Protein AF-A7SCI7-F1 (afdb_monomer_lite)

Foldseek 3Di:
DDPVVQVVVFCVVCVVQVVQADDDDQKGFHDPPPDWDDPDPPDTDTKTKGWGWDQDPPDRIDIDIDTD

Radius of gyration: 15.06 Å; chains: 1; bounding box: 33×20×43 Å

pLDDT: mean 92.58, std 5.99, range [70.38, 97.88]

InterPro domains:
  IPR014811 Argonaute, linker 1 domain [PF08699] (23-66)
  IPR014811 Argonaute, linker 1 domain [SM01163] (22-67)
  IPR036085 PAZ domain superfamily [SSF101690] (2-66)

Secondary structure (DSSP, 8-state):
--HHHHHHHHHHHHHHHHHHSEEETTEEEPPPSS--EEEETTEEE---EEEEEEE-SSSSEEEEEEE-

Sequence (68 aa):
VPQDAIQGMDIVLRQMPSMKFTAVGRCFFPPPNGHCHDLGGGCELWTGFYQSVRPSQWKTMLLNIDGG

Organism: Nematostella vectensis (NCBI:txid45351)

Structure (mmCIF, N/CA/C/O backbone):
data_AF-A7SCI7-F1
#
_entry.id   AF-A7SCI7-F1
#
loop_
_atom_site.group_PDB
_atom_site.id
_atom_site.type_symbol
_atom_site.label_atom_id
_atom_site.label_alt_id
_atom_site.label_comp_id
_atom_site.label_asym_id
_atom_site.label_entity_id
_atom_site.label_seq_id
_atom_site.pdbx_PDB_ins_code
_atom_site.Cartn_x
_atom_site.Cartn_y
_atom_site.Cartn_z
_atom_site.occupancy
_atom_site.B_iso_or_equiv
_atom_site.auth_seq_id
_atom_site.auth_comp_id
_atom_site.auth_asym_id
_atom_site.auth_atom_id
_atom_site.pdbx_PDB_model_num
ATOM 1 N N . VAL A 1 1 ? -11.647 0.088 20.067 1.00 78.25 1 VAL A N 1
ATOM 2 C CA . VAL A 1 1 ? -12.086 1.026 19.005 1.00 78.25 1 VAL A CA 1
ATOM 3 C C . VAL A 1 1 ? -12.923 0.232 18.011 1.00 78.25 1 VAL A C 1
ATOM 5 O O . VAL A 1 1 ? -12.496 -0.878 17.705 1.00 78.25 1 VAL A O 1
ATOM 8 N N . PRO A 1 2 ? -14.099 0.719 17.573 1.00 91.75 2 PRO A N 1
ATOM 9 C CA . PRO A 1 2 ? -14.930 0.019 16.591 1.00 91.75 2 PRO A CA 1
ATOM 10 C C . PRO A 1 2 ? -14.163 -0.258 15.295 1.00 91.75 2 PRO A C 1
ATOM 12 O O . PRO A 1 2 ? -13.428 0.611 14.823 1.00 91.75 2 PRO A O 1
ATOM 15 N N . GLN A 1 3 ? -14.339 -1.447 14.719 1.00 92.19 3 GLN A N 1
ATOM 16 C CA . GLN A 1 3 ? -13.607 -1.863 13.520 1.00 92.19 3 GLN A CA 1
ATOM 17 C C . GLN A 1 3 ? -13.888 -0.942 12.323 1.00 92.19 3 GLN A C 1
ATOM 19 O O . GLN A 1 3 ? -12.954 -0.553 11.625 1.00 92.19 3 GLN A O 1
ATOM 24 N N . ASP A 1 4 ? -15.137 -0.513 12.149 1.00 95.19 4 ASP A N 1
ATOM 25 C CA . ASP A 1 4 ? -15.542 0.375 11.052 1.00 95.19 4 ASP A CA 1
ATOM 26 C C . ASP A 1 4 ? -14.869 1.747 11.138 1.00 95.19 4 ASP A C 1
ATOM 28 O O . ASP A 1 4 ? -14.506 2.332 10.122 1.00 95.19 4 ASP A O 1
ATOM 32 N N . ALA A 1 5 ? -14.627 2.246 12.355 1.00 92.81 5 ALA A N 1
ATOM 33 C CA . ALA A 1 5 ? -13.903 3.497 12.556 1.00 92.81 5 ALA A CA 1
ATOM 34 C C . ALA A 1 5 ? -12.423 3.356 12.160 1.00 92.81 5 ALA A C 1
ATOM 36 O O . ALA A 1 5 ? -11.861 4.252 11.531 1.00 92.81 5 ALA A O 1
ATOM 37 N N . ILE A 1 6 ? -11.800 2.214 12.478 1.00 94.12 6 ILE A N 1
ATOM 38 C CA . ILE A 1 6 ? -10.422 1.904 12.065 1.00 94.12 6 ILE A CA 1
ATOM 39 C C . ILE A 1 6 ? -10.346 1.804 10.539 1.00 94.12 6 ILE A C 1
ATOM 41 O O . ILE A 1 6 ? -9.454 2.391 9.929 1.00 94.12 6 ILE A O 1
ATOM 45 N N . GLN A 1 7 ? -11.295 1.097 9.924 1.00 95.00 7 GLN A N 1
ATOM 46 C CA . GLN A 1 7 ? -11.371 0.932 8.476 1.00 95.00 7 GLN A CA 1
ATOM 47 C C . GLN A 1 7 ? -11.629 2.261 7.760 1.00 95.00 7 GLN A C 1
ATOM 49 O O . GLN A 1 7 ? -10.950 2.563 6.783 1.00 95.00 7 GLN A O 1
ATOM 54 N N . GLY A 1 8 ? -12.559 3.078 8.255 1.00 95.69 8 GLY A N 1
ATOM 55 C CA . GLY A 1 8 ? -12.826 4.406 7.709 1.00 95.69 8 GLY A CA 1
ATOM 56 C C . GLY A 1 8 ? -11.581 5.291 7.744 1.00 95.69 8 GLY A C 1
ATOM 57 O O . GLY A 1 8 ? -11.256 5.946 6.756 1.00 95.69 8 GLY A O 1
ATOM 58 N N . MET A 1 9 ? -10.824 5.247 8.843 1.00 95.31 9 MET A N 1
ATOM 59 C CA . MET A 1 9 ? -9.575 5.998 8.950 1.00 95.31 9 MET A CA 1
ATOM 60 C C . MET A 1 9 ? -8.481 5.455 8.017 1.00 95.31 9 MET A C 1
ATOM 62 O O . MET A 1 9 ? -7.753 6.248 7.422 1.00 95.31 9 MET A O 1
ATOM 66 N N . ASP A 1 10 ? -8.384 4.131 7.843 1.00 95.06 10 ASP A N 1
ATOM 67 C CA . ASP A 1 10 ? -7.470 3.514 6.870 1.00 95.06 10 ASP A CA 1
ATOM 68 C C . ASP A 1 10 ? -7.795 3.981 5.444 1.00 95.06 10 ASP A C 1
ATOM 70 O O . ASP A 1 10 ? -6.897 4.417 4.732 1.00 95.06 10 ASP A O 1
ATOM 74 N N . ILE A 1 11 ? -9.076 3.998 5.056 1.00 96.00 11 ILE A N 1
ATOM 75 C CA . ILE A 1 11 ? -9.523 4.484 3.741 1.00 96.00 11 ILE A CA 1
ATOM 76 C C . ILE A 1 11 ? -9.120 5.949 3.536 1.00 96.00 11 ILE A C 1
ATOM 78 O O . ILE A 1 11 ? -8.482 6.279 2.536 1.00 96.00 11 ILE A O 1
ATOM 82 N N . VAL A 1 12 ? -9.439 6.827 4.494 1.00 97.00 12 VAL A N 1
ATOM 83 C CA . VAL A 1 12 ? -9.146 8.267 4.389 1.00 97.00 12 VAL A CA 1
ATOM 84 C C . VAL A 1 12 ? -7.646 8.522 4.253 1.00 97.00 12 VAL A C 1
ATOM 86 O O . VAL A 1 12 ? -7.219 9.243 3.352 1.00 97.00 12 VAL A O 1
ATOM 89 N N . LEU A 1 13 ? -6.827 7.906 5.109 1.00 96.25 13 LEU A N 1
ATOM 90 C CA . LEU A 1 13 ? -5.376 8.116 5.099 1.00 96.25 13 LEU A CA 1
ATOM 91 C C . LEU A 1 13 ? -4.695 7.506 3.872 1.00 96.25 13 LEU A C 1
ATOM 93 O O . LEU A 1 13 ? -3.580 7.892 3.524 1.00 96.25 13 LEU A O 1
ATOM 97 N N . ARG A 1 14 ? -5.345 6.551 3.209 1.00 97.00 14 ARG A N 1
ATOM 98 C CA . ARG A 1 14 ? -4.829 5.906 2.003 1.00 97.00 14 ARG A CA 1
ATOM 99 C C . ARG A 1 14 ? -5.311 6.548 0.715 1.00 97.00 14 ARG A C 1
ATOM 101 O O . ARG A 1 14 ? -4.724 6.269 -0.328 1.00 97.00 14 ARG A O 1
ATOM 108 N N . GLN A 1 15 ? -6.321 7.411 0.760 1.00 97.69 15 GLN A N 1
ATOM 109 C CA . GLN A 1 15 ? -6.914 7.990 -0.442 1.00 97.69 15 GLN A CA 1
ATOM 110 C C . GLN A 1 15 ? -5.883 8.750 -1.284 1.00 97.69 15 GLN A C 1
ATOM 112 O O . GLN A 1 15 ? -5.708 8.471 -2.466 1.00 97.69 15 GLN A O 1
ATOM 117 N N . MET A 1 16 ? -5.144 9.673 -0.669 1.00 97.31 16 MET A N 1
ATOM 118 C CA . MET A 1 16 ? -4.122 10.459 -1.367 1.00 97.31 16 MET A CA 1
ATOM 119 C C . MET A 1 16 ? -2.994 9.616 -1.982 1.00 97.31 16 MET A C 1
ATOM 121 O O . MET A 1 16 ? -2.743 9.780 -3.177 1.00 97.31 16 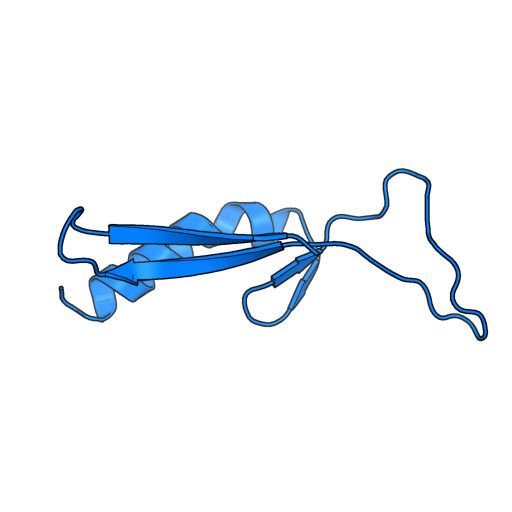MET A O 1
ATOM 125 N N . PRO A 1 17 ? -2.307 8.721 -1.243 1.00 96.69 17 PRO A N 1
ATOM 126 C CA . PRO A 1 17 ? -1.258 7.901 -1.843 1.00 96.69 17 PRO A CA 1
ATOM 127 C C . PRO A 1 17 ? -1.803 6.908 -2.881 1.00 96.69 17 PRO A C 1
ATOM 129 O O . PRO A 1 17 ? -1.125 6.677 -3.873 1.00 96.69 17 PRO A O 1
ATOM 132 N N . SER A 1 18 ? -3.040 6.409 -2.740 1.00 97.00 18 SER A N 1
ATOM 133 C CA . SER A 1 18 ? -3.673 5.552 -3.764 1.00 97.00 18 SER A CA 1
ATOM 134 C C . SER A 1 18 ? -3.947 6.289 -5.078 1.00 97.00 18 SER A C 1
ATOM 136 O O . SER A 1 18 ? -3.976 5.663 -6.129 1.00 97.00 18 SER A O 1
ATOM 138 N N . MET A 1 19 ? -4.156 7.610 -5.032 1.00 96.94 19 MET A N 1
ATOM 139 C CA . MET A 1 19 ? -4.325 8.432 -6.237 1.00 96.94 19 MET A CA 1
ATOM 140 C C . MET A 1 19 ? -2.992 8.856 -6.864 1.00 96.94 19 MET A C 1
ATOM 142 O O . MET A 1 19 ? -2.960 9.202 -8.040 1.00 96.94 19 MET A O 1
ATOM 146 N N . LYS A 1 20 ? -1.904 8.888 -6.084 1.00 96.38 20 LYS A N 1
ATOM 147 C CA . LYS A 1 20 ? -0.596 9.393 -6.535 1.00 96.38 20 LYS A CA 1
ATOM 148 C C . LYS A 1 20 ? 0.390 8.300 -6.936 1.00 96.38 20 LYS A C 1
ATOM 150 O O . LYS A 1 20 ? 1.268 8.570 -7.749 1.00 96.38 20 LYS A O 1
ATOM 155 N N . PHE A 1 21 ? 0.291 7.118 -6.339 1.00 96.81 21 PHE A N 1
ATOM 156 C CA . PHE A 1 21 ? 1.292 6.057 -6.431 1.00 96.81 21 PHE A CA 1
ATOM 157 C C . PHE A 1 21 ? 0.651 4.731 -6.828 1.00 96.81 21 PHE A C 1
ATOM 159 O O . PHE A 1 21 ? -0.547 4.523 -6.636 1.00 96.81 21 PHE A O 1
ATOM 166 N N . THR A 1 22 ? 1.467 3.799 -7.318 1.00 96.94 22 THR A N 1
ATOM 167 C CA . THR A 1 22 ? 1.008 2.432 -7.566 1.00 96.94 22 THR A CA 1
ATOM 168 C C . THR A 1 22 ? 0.726 1.760 -6.224 1.00 96.94 22 THR A C 1
ATOM 170 O O . THR A 1 22 ? 1.631 1.563 -5.411 1.00 96.94 22 THR A O 1
ATOM 173 N N . ALA A 1 23 ? -0.540 1.433 -5.968 1.00 97.06 23 ALA A N 1
ATOM 174 C CA . ALA A 1 23 ? -0.970 0.779 -4.739 1.00 97.06 23 ALA A CA 1
ATOM 175 C C . ALA A 1 23 ? -0.959 -0.749 -4.899 1.00 97.06 23 ALA A C 1
ATOM 177 O O . ALA A 1 23 ? -1.619 -1.289 -5.785 1.00 97.06 23 ALA A O 1
ATOM 178 N N . VAL A 1 24 ? -0.267 -1.455 -3.999 1.00 96.44 24 VAL A N 1
ATOM 179 C CA . VAL A 1 24 ? -0.275 -2.925 -3.919 1.00 96.44 24 VAL A CA 1
ATOM 180 C C . VAL A 1 24 ? -0.512 -3.337 -2.470 1.00 96.44 24 VAL A C 1
ATOM 182 O O . VAL A 1 24 ? 0.316 -3.100 -1.592 1.00 96.44 24 VAL A O 1
ATOM 185 N N . GLY A 1 25 ? -1.657 -3.956 -2.179 1.00 94.81 25 GLY A N 1
ATOM 186 C CA . GLY A 1 25 ? -1.985 -4.380 -0.816 1.00 94.81 25 GLY A CA 1
ATOM 187 C C . GLY A 1 25 ? -2.101 -3.190 0.139 1.00 94.81 25 GLY A C 1
ATOM 188 O O . GLY A 1 25 ? -3.063 -2.439 0.046 1.00 94.81 25 GLY A O 1
ATOM 189 N N . ARG A 1 26 ? -1.159 -3.025 1.076 1.00 95.50 26 ARG A N 1
ATOM 190 C CA . ARG A 1 26 ? -1.038 -1.848 1.971 1.00 95.50 26 ARG A CA 1
ATOM 191 C C . ARG A 1 26 ? 0.214 -1.009 1.695 1.00 95.50 26 ARG A C 1
ATOM 193 O O . ARG A 1 26 ? 0.581 -0.165 2.509 1.00 95.50 26 ARG A O 1
ATOM 200 N N . CYS A 1 27 ? 0.862 -1.278 0.572 1.00 97.31 27 CYS A N 1
ATOM 201 C CA . CYS A 1 27 ? 2.084 -0.625 0.156 1.00 97.31 27 CYS A CA 1
ATOM 202 C C . CYS A 1 27 ? 1.803 0.338 -0.995 1.00 97.31 27 CYS A C 1
ATOM 204 O O . CYS A 1 27 ? 0.897 0.116 -1.806 1.00 97.31 27 CYS A O 1
ATOM 206 N N . PHE A 1 28 ? 2.603 1.394 -1.062 1.00 97.88 28 PHE A N 1
ATOM 207 C CA . PHE A 1 28 ? 2.537 2.413 -2.097 1.00 97.88 28 PHE A CA 1
ATOM 208 C C . PHE A 1 28 ? 3.918 2.614 -2.704 1.00 97.88 28 PHE A C 1
ATOM 210 O O . PHE A 1 28 ? 4.888 2.807 -1.972 1.00 97.88 28 PHE A O 1
ATOM 217 N N . PHE A 1 29 ? 3.981 2.5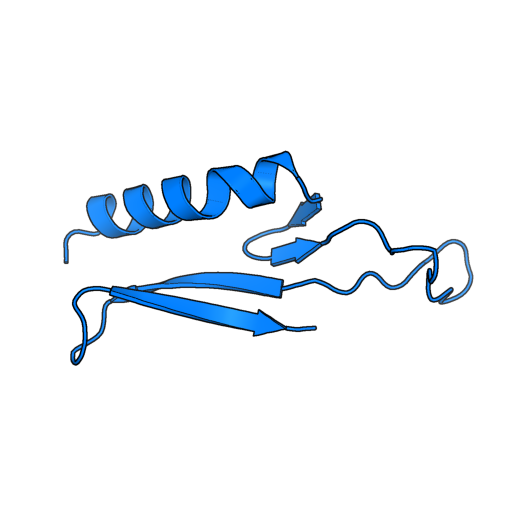88 -4.032 1.00 96.12 29 PHE A N 1
ATOM 218 C CA . PHE A 1 29 ? 5.218 2.657 -4.804 1.00 96.12 29 PHE A CA 1
ATOM 219 C C . PHE A 1 29 ? 5.181 3.888 -5.714 1.00 96.12 29 PHE A C 1
ATOM 221 O O . PHE A 1 29 ? 4.478 3.884 -6.733 1.00 96.12 29 PHE A O 1
ATOM 228 N N . PRO A 1 30 ? 5.859 4.981 -5.323 1.00 94.00 30 PRO A N 1
ATOM 229 C CA . PRO A 1 30 ? 6.063 6.124 -6.197 1.00 94.00 30 PRO A CA 1
ATOM 230 C C . PRO A 1 30 ? 6.850 5.726 -7.452 1.00 94.00 30 PRO A C 1
ATOM 232 O O . PRO A 1 30 ? 7.693 4.830 -7.376 1.00 94.00 30 PRO A O 1
ATOM 235 N N . PRO A 1 31 ? 6.629 6.401 -8.593 1.00 89.25 31 PRO A N 1
ATOM 236 C CA . PRO A 1 31 ? 7.501 6.241 -9.746 1.00 89.25 31 PRO A CA 1
ATOM 237 C C . PRO A 1 31 ? 8.955 6.558 -9.360 1.00 89.25 31 PRO A C 1
ATOM 239 O O . PRO A 1 31 ? 9.184 7.525 -8.623 1.00 89.25 31 PRO A O 1
ATOM 242 N N . PRO A 1 32 ? 9.943 5.793 -9.847 1.00 85.25 32 PRO A N 1
ATOM 243 C CA . PRO A 1 32 ? 11.343 6.082 -9.580 1.00 85.25 32 PRO A CA 1
ATOM 244 C C . PRO A 1 32 ? 11.710 7.465 -10.138 1.00 85.25 32 PRO A C 1
ATOM 246 O O . PRO A 1 32 ? 11.449 7.774 -11.301 1.00 85.25 32 PRO A O 1
ATOM 249 N N . ASN A 1 33 ? 12.330 8.312 -9.311 1.00 80.31 33 ASN A N 1
ATOM 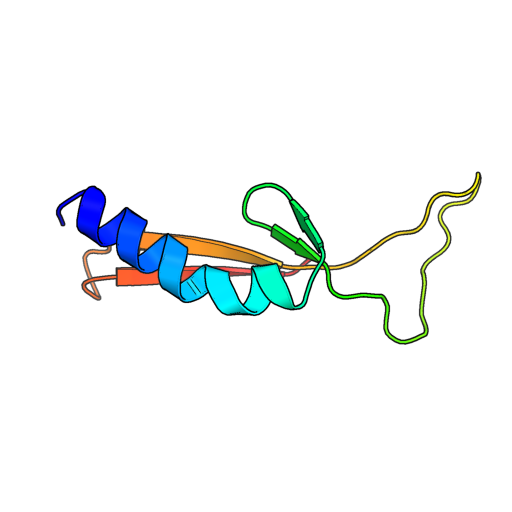250 C CA . ASN A 1 33 ? 12.718 9.684 -9.670 1.00 80.31 33 ASN A CA 1
ATOM 251 C C . ASN A 1 33 ? 13.973 9.708 -10.566 1.00 80.31 33 ASN A C 1
ATOM 253 O O . ASN A 1 33 ? 15.010 10.243 -10.185 1.00 80.31 33 ASN A O 1
ATOM 257 N N . GLY A 1 34 ? 13.906 9.077 -11.740 1.00 73.81 34 GLY A N 1
ATOM 258 C CA . GLY A 1 34 ? 15.012 8.999 -12.704 1.00 73.81 34 GLY A CA 1
ATOM 2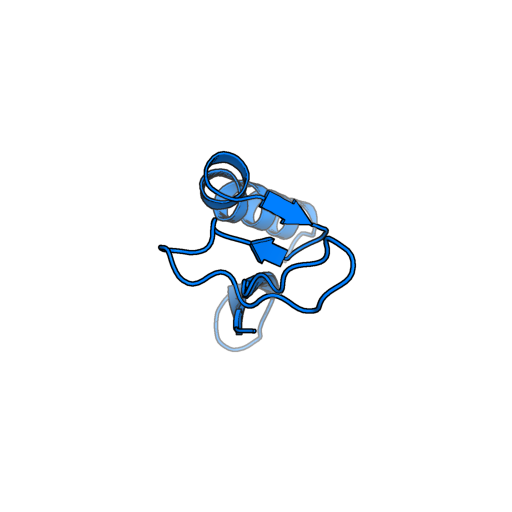59 C C . GLY A 1 34 ? 16.092 7.961 -12.374 1.00 73.81 34 GLY A C 1
ATOM 260 O O . GLY A 1 34 ? 16.942 7.686 -13.215 1.00 73.81 34 GLY A O 1
ATOM 261 N N . HIS A 1 35 ? 16.034 7.338 -11.195 1.00 70.38 35 HIS A N 1
ATOM 262 C CA . HIS A 1 35 ? 16.881 6.211 -10.809 1.00 70.38 35 HIS A CA 1
ATOM 263 C C . HIS A 1 35 ? 16.035 4.944 -10.744 1.00 70.38 35 HIS A C 1
ATOM 265 O O . HIS A 1 35 ? 15.545 4.571 -9.679 1.00 70.38 35 HIS A O 1
ATOM 271 N N . CYS A 1 36 ? 15.832 4.310 -11.897 1.00 79.56 36 CYS A N 1
ATOM 272 C CA . CYS A 1 36 ? 15.268 2.972 -11.931 1.00 79.56 36 CYS A CA 1
ATOM 273 C C . CYS A 1 36 ? 16.399 1.959 -11.772 1.00 79.56 36 CYS A C 1
ATOM 275 O O . CYS A 1 36 ? 17.348 1.960 -12.559 1.00 79.56 36 CYS A O 1
ATOM 277 N N . HIS A 1 37 ? 16.344 1.145 -10.721 1.00 88.75 37 HIS A N 1
ATOM 278 C CA . HIS A 1 37 ? 17.361 0.129 -10.495 1.00 88.75 37 HIS A CA 1
ATOM 279 C C . HIS A 1 37 ? 16.990 -1.121 -11.297 1.00 88.75 37 HIS A C 1
ATOM 281 O O . HIS A 1 37 ? 16.154 -1.921 -10.873 1.00 88.75 37 HIS A O 1
ATOM 287 N N . ASP A 1 38 ? 17.610 -1.261 -12.467 1.00 92.25 38 ASP A N 1
ATOM 288 C CA . ASP A 1 38 ? 17.435 -2.408 -13.358 1.00 92.25 38 ASP A CA 1
ATOM 289 C C . ASP A 1 38 ? 17.883 -3.705 -12.664 1.00 92.25 38 ASP A C 1
ATOM 291 O O . ASP A 1 38 ? 18.970 -3.785 -12.086 1.00 92.25 38 ASP A O 1
ATOM 295 N N . LEU A 1 39 ? 17.015 -4.714 -12.685 1.00 93.88 39 LEU A N 1
ATOM 296 C CA . LEU A 1 39 ? 17.288 -6.060 -12.179 1.00 93.88 39 LEU A CA 1
ATOM 297 C C . LEU A 1 39 ? 17.603 -7.048 -13.319 1.00 93.88 39 LEU A C 1
ATOM 299 O O . LEU A 1 39 ? 17.929 -8.205 -13.052 1.00 93.88 39 LEU A O 1
ATOM 303 N N . GLY A 1 40 ? 17.523 -6.604 -14.576 1.00 95.19 40 GLY A N 1
ATOM 304 C CA . GLY A 1 40 ? 17.659 -7.405 -15.785 1.00 95.19 40 GLY A CA 1
ATOM 305 C C . GLY A 1 40 ? 16.341 -8.053 -16.225 1.00 95.19 40 GLY A C 1
ATOM 306 O O . GLY A 1 40 ? 15.375 -8.156 -15.472 1.00 95.19 40 GLY A O 1
ATOM 307 N N . GLY A 1 41 ? 16.283 -8.506 -17.483 1.00 95.50 41 GLY A N 1
ATOM 308 C CA . GLY A 1 41 ? 15.137 -9.266 -18.009 1.00 95.50 41 GLY A CA 1
ATOM 309 C C . GLY A 1 41 ? 13.830 -8.474 -18.147 1.00 95.50 41 GLY A C 1
ATOM 310 O O . GLY A 1 41 ? 12.766 -9.082 -18.225 1.00 95.50 41 GLY A O 1
ATOM 311 N N . GLY A 1 42 ? 13.899 -7.139 -18.176 1.00 92.81 42 GLY A N 1
ATOM 312 C CA . GLY A 1 42 ? 12.721 -6.264 -18.192 1.00 92.81 42 GLY A CA 1
ATOM 313 C C . GLY A 1 42 ? 12.107 -6.022 -16.808 1.00 92.81 42 GLY A C 1
ATOM 314 O O . GLY A 1 42 ? 10.980 -5.538 -16.728 1.00 92.81 42 GLY A O 1
ATOM 315 N N . CYS A 1 43 ? 12.822 -6.368 -15.734 1.00 92.62 43 CYS A N 1
ATOM 316 C CA . CYS A 1 43 ? 12.404 -6.145 -14.355 1.00 92.62 43 CYS A CA 1
ATOM 317 C C . CYS A 1 43 ? 13.161 -4.969 -13.734 1.00 92.62 43 CYS A C 1
ATOM 319 O O . CYS A 1 43 ? 14.377 -4.859 -13.865 1.00 92.62 43 CYS A O 1
ATOM 321 N N . GLU A 1 44 ? 12.453 -4.146 -12.969 1.00 92.25 44 GLU A N 1
ATOM 322 C CA . GLU A 1 44 ? 13.015 -2.982 -12.287 1.00 92.25 44 GLU A CA 1
ATOM 323 C C . GLU A 1 44 ? 12.606 -2.988 -10.809 1.00 92.25 44 GLU A C 1
ATOM 325 O O . GLU A 1 44 ? 11.486 -3.375 -10.465 1.00 92.25 44 GLU A O 1
ATOM 330 N N . LEU A 1 45 ? 13.499 -2.545 -9.923 1.00 90.44 45 LEU A N 1
ATOM 331 C CA . LEU A 1 45 ? 13.201 -2.378 -8.502 1.00 90.44 45 LEU A CA 1
ATOM 332 C C . LEU A 1 45 ? 12.542 -1.021 -8.247 1.00 90.44 45 LEU A C 1
ATOM 334 O O . LEU A 1 45 ? 13.081 0.026 -8.606 1.00 90.44 45 LEU A O 1
ATOM 338 N N . TRP A 1 46 ? 11.402 -1.053 -7.561 1.00 92.75 46 TRP A N 1
ATOM 339 C CA . TRP A 1 46 ? 10.680 0.130 -7.106 1.00 92.75 46 TRP A CA 1
ATOM 340 C C . TRP A 1 46 ? 10.636 0.135 -5.579 1.00 92.75 46 TRP A C 1
ATOM 342 O O . TRP A 1 46 ? 10.106 -0.795 -4.967 1.00 92.75 46 TRP A O 1
ATOM 352 N N . THR A 1 47 ? 11.178 1.184 -4.963 1.00 92.88 47 THR A N 1
ATOM 353 C CA . THR A 1 47 ? 11.072 1.392 -3.516 1.00 92.88 47 THR A CA 1
ATOM 354 C C . THR A 1 47 ? 9.757 2.085 -3.181 1.00 92.88 47 THR A C 1
ATOM 356 O O . THR A 1 47 ? 9.195 2.857 -3.960 1.00 92.88 47 THR A O 1
ATOM 359 N N . GLY A 1 48 ? 9.218 1.764 -2.015 1.00 94.88 48 GLY A N 1
ATOM 360 C CA . GLY A 1 48 ? 7.913 2.234 -1.582 1.00 94.88 48 GLY A CA 1
ATOM 361 C C . GLY A 1 48 ? 7.806 2.201 -0.070 1.00 94.88 48 GLY A C 1
ATOM 362 O O . GLY A 1 48 ? 8.800 2.049 0.637 1.00 94.88 48 GLY A O 1
ATOM 363 N N . PHE A 1 49 ? 6.590 2.334 0.438 1.00 97.38 49 PHE A N 1
ATOM 364 C CA . PHE A 1 49 ? 6.340 2.263 1.872 1.00 97.38 49 PHE A CA 1
ATOM 365 C C . PHE A 1 49 ? 5.066 1.486 2.178 1.00 97.38 49 PHE A C 1
ATOM 367 O O . PHE A 1 49 ? 4.078 1.555 1.444 1.00 97.38 49 PHE A O 1
ATOM 374 N N . TYR A 1 50 ? 5.086 0.764 3.291 1.00 97.69 50 TYR A N 1
ATOM 375 C CA . TYR A 1 50 ? 3.913 0.172 3.913 1.00 97.69 50 TYR A CA 1
ATOM 376 C C . TYR A 1 50 ? 3.194 1.215 4.768 1.00 97.69 50 TYR A C 1
ATOM 378 O O . TYR A 1 50 ? 3.832 1.979 5.490 1.00 97.69 50 TYR A O 1
ATOM 386 N N . GLN A 1 51 ? 1.862 1.207 4.745 1.00 97.62 51 GLN A N 1
ATOM 387 C CA . GLN A 1 51 ? 1.042 2.032 5.625 1.00 97.62 51 GLN A CA 1
ATOM 388 C C . GLN A 1 51 ? -0.118 1.228 6.214 1.00 97.62 51 GLN A C 1
ATOM 390 O O . GLN A 1 51 ? -0.900 0.607 5.496 1.00 97.62 51 GLN A O 1
ATOM 395 N N . SER A 1 52 ? -0.298 1.292 7.535 1.00 95.94 52 SER A N 1
ATOM 396 C CA . SER A 1 52 ? -1.533 0.812 8.161 1.00 95.94 52 SER A CA 1
ATOM 397 C C . SER A 1 52 ? -1.908 1.590 9.405 1.00 95.94 52 SER A C 1
ATOM 399 O O . SER A 1 52 ? -1.054 2.013 10.181 1.00 95.94 52 SER A O 1
ATOM 401 N N . VAL A 1 53 ? -3.207 1.696 9.634 1.00 96.06 53 VAL A N 1
ATOM 402 C CA . VAL A 1 53 ? -3.758 2.230 10.870 1.00 96.06 53 VAL A CA 1
ATOM 403 C C . VAL A 1 53 ? -3.870 1.124 11.929 1.00 96.06 53 VAL A C 1
ATOM 405 O O . VAL A 1 53 ? -4.391 0.042 11.653 1.00 96.06 53 VAL A O 1
ATOM 408 N N . ARG A 1 54 ? -3.393 1.381 13.155 1.00 94.19 54 ARG A N 1
ATOM 409 C CA . ARG A 1 54 ? -3.401 0.416 14.271 1.00 94.19 54 ARG A CA 1
ATOM 410 C C . ARG A 1 54 ? -3.926 1.055 15.565 1.00 94.19 54 ARG A C 1
ATOM 412 O O . ARG A 1 54 ? -3.479 2.148 15.909 1.00 94.19 54 ARG A O 1
ATOM 419 N N . PRO A 1 55 ? -4.842 0.411 16.306 1.00 92.56 55 PRO A N 1
ATOM 420 C CA . PRO A 1 55 ? -5.199 0.864 17.650 1.00 92.56 55 PRO A CA 1
ATOM 421 C C . PRO A 1 55 ? -4.015 0.674 18.613 1.00 92.56 55 PRO A C 1
ATOM 423 O O . PRO A 1 55 ? -3.224 -0.254 18.444 1.00 92.56 55 PRO A O 1
ATOM 426 N N . SER A 1 56 ? -3.887 1.532 19.630 1.00 91.12 56 SER A N 1
ATOM 427 C CA . SER A 1 56 ? -2.840 1.406 20.657 1.00 91.12 56 SER A CA 1
ATOM 428 C C . SER A 1 56 ? -3.333 1.827 22.045 1.00 91.12 56 SER A C 1
ATOM 430 O O . SER A 1 56 ? -4.384 2.451 22.166 1.00 91.12 56 SER A O 1
ATOM 432 N N . GLN A 1 57 ? -2.571 1.488 23.090 1.00 88.62 57 GLN A N 1
ATOM 433 C CA . GLN A 1 57 ? -2.853 1.905 24.474 1.00 88.62 57 GLN A CA 1
ATOM 434 C C . GLN A 1 57 ? -2.317 3.307 24.809 1.00 88.62 57 GLN A C 1
ATOM 436 O O . GLN A 1 57 ? -2.765 3.913 25.774 1.00 88.62 57 GLN A O 1
ATOM 441 N N . TRP A 1 58 ? -1.365 3.826 24.026 1.00 83.94 58 TRP A N 1
ATOM 442 C CA . TRP A 1 58 ? -0.769 5.147 24.251 1.00 83.94 58 TRP A CA 1
ATOM 443 C C . TRP A 1 58 ? -1.616 6.260 23.623 1.00 83.94 58 TRP A C 1
ATOM 445 O O . TRP A 1 58 ? -2.109 7.153 24.305 1.00 83.94 58 TRP A O 1
ATOM 455 N N . LYS A 1 59 ? -1.805 6.188 22.301 1.00 81.25 59 LYS A N 1
ATOM 456 C CA . LYS A 1 59 ? -2.703 7.061 21.531 1.00 81.25 59 LYS A CA 1
ATOM 457 C C . LYS A 1 59 ? -3.870 6.243 21.000 1.00 81.25 59 LYS A C 1
ATOM 459 O O . LYS A 1 59 ? -3.692 5.070 20.676 1.00 81.25 59 LYS A O 1
ATOM 464 N N . THR A 1 60 ? -5.026 6.887 20.816 1.00 84.12 60 THR A N 1
ATOM 465 C CA . THR A 1 60 ? -6.237 6.240 20.285 1.00 84.12 60 THR A CA 1
ATOM 466 C C . THR A 1 60 ? -5.939 5.441 19.016 1.00 84.12 60 THR A C 1
ATOM 468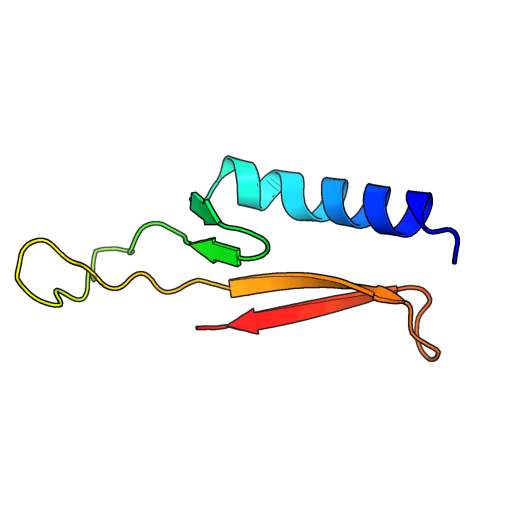 O O . THR A 1 60 ? -6.354 4.291 18.918 1.00 84.12 60 THR A O 1
ATOM 471 N N . MET A 1 61 ? -5.155 6.016 18.093 1.00 92.44 61 MET A N 1
ATOM 472 C CA . MET A 1 61 ? -4.700 5.37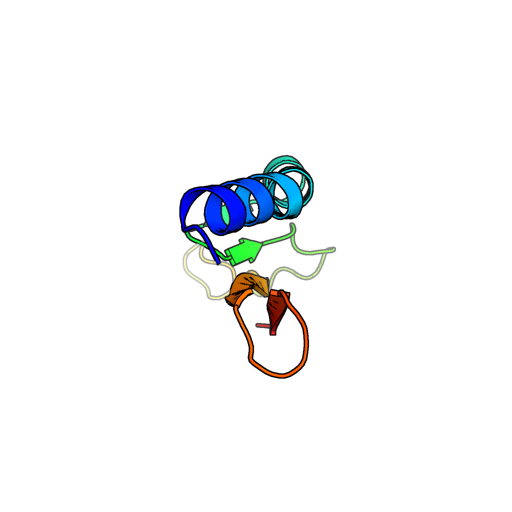0 16.862 1.00 92.44 61 MET A CA 1
ATOM 473 C C . MET A 1 61 ? -3.238 5.722 16.556 1.00 92.44 61 MET A C 1
ATOM 475 O O . MET A 1 61 ? -2.789 6.838 16.825 1.00 92.44 61 MET A O 1
ATOM 479 N N . LEU A 1 62 ? -2.517 4.780 15.951 1.00 95.06 62 LEU A N 1
ATOM 480 C CA . LEU A 1 62 ? -1.174 4.948 15.402 1.00 95.06 62 LEU A CA 1
ATOM 481 C C . LEU A 1 62 ? -1.182 4.690 13.895 1.00 95.06 62 LEU A C 1
ATOM 483 O O . LEU A 1 62 ? -1.931 3.843 13.400 1.00 95.06 62 LEU A O 1
ATOM 487 N N . LEU A 1 63 ? -0.310 5.400 13.184 1.00 94.88 63 LEU A N 1
ATOM 488 C CA . LEU A 1 63 ? 0.014 5.129 11.791 1.00 94.88 63 LEU A CA 1
ATOM 489 C C . LEU A 1 63 ? 1.325 4.341 11.761 1.00 94.88 63 LEU A C 1
ATOM 491 O O . LEU A 1 63 ? 2.372 4.873 12.116 1.00 94.88 63 LEU A O 1
ATOM 495 N N . ASN A 1 64 ? 1.251 3.067 11.390 1.00 95.81 64 ASN A N 1
ATOM 496 C CA . ASN A 1 64 ? 2.427 2.237 11.175 1.00 95.81 64 ASN A CA 1
ATOM 497 C C . ASN A 1 64 ? 2.946 2.471 9.754 1.00 95.81 64 ASN A C 1
ATOM 499 O O . ASN A 1 64 ? 2.220 2.165 8.802 1.00 95.81 64 ASN A O 1
ATOM 503 N N . ILE A 1 65 ? 4.165 2.999 9.645 1.00 96.88 65 ILE A N 1
ATOM 504 C CA . ILE A 1 65 ? 4.874 3.260 8.392 1.00 96.88 65 ILE A CA 1
ATOM 505 C C . ILE A 1 65 ? 6.184 2.483 8.411 1.00 96.88 65 ILE A C 1
ATOM 507 O O . ILE A 1 65 ? 6.922 2.570 9.389 1.00 96.88 65 ILE A O 1
ATOM 511 N N . ASP A 1 66 ? 6.464 1.769 7.326 1.00 96.88 66 ASP A N 1
ATOM 512 C CA . ASP A 1 66 ? 7.746 1.097 7.105 1.00 96.88 66 ASP A CA 1
ATOM 513 C C . ASP A 1 66 ? 8.227 1.366 5.675 1.00 96.88 66 ASP A C 1
ATOM 515 O O . ASP A 1 66 ? 7.414 1.355 4.747 1.00 96.88 66 ASP A O 1
ATOM 519 N N . GLY A 1 67 ? 9.512 1.675 5.513 1.00 93.12 67 GLY A N 1
ATOM 520 C CA . GLY A 1 67 ? 10.121 2.063 4.239 1.00 93.12 67 GLY A CA 1
ATOM 521 C C . GLY A 1 67 ? 10.945 0.926 3.644 1.00 93.12 67 GLY A C 1
ATOM 522 O O . GLY A 1 67 ? 11.655 0.241 4.377 1.00 93.12 67 GLY A O 1
ATOM 523 N N . GLY A 1 68 ? 10.835 0.736 2.328 1.00 80.94 68 GLY A N 1
ATOM 524 C CA . GLY A 1 68 ? 11.654 -0.202 1.551 1.00 80.94 68 GLY A CA 1
ATOM 525 C C . GLY A 1 68 ? 12.817 0.459 0.829 1.00 80.94 68 GLY A C 1
ATOM 526 O O . GLY A 1 68 ? 12.761 1.691 0.606 1.00 80.94 68 GLY A O 1
#